Protein AF-D0DR56-F1 (afdb_monomer_lite)

pLDDT: mean 91.82, std 8.49, range [60.44, 98.56]

Structure (mmCIF, N/CA/C/O backbone):
data_AF-D0DR56-F1
#
_entry.id   AF-D0DR56-F1
#
loop_
_atom_site.group_PDB
_atom_site.id
_atom_site.type_symbol
_atom_site.label_atom_id
_atom_site.label_alt_id
_atom_site.label_comp_id
_atom_site.label_asym_id
_atom_site.label_entity_id
_atom_site.label_seq_id
_atom_site.pdbx_PDB_ins_code
_atom_site.Cartn_x
_atom_site.Cartn_y
_atom_site.Cartn_z
_atom_site.occupancy
_atom_site.B_iso_or_equiv
_atom_site.auth_seq_id
_atom_site.auth_comp_id
_atom_site.auth_asym_id
_atom_site.auth_atom_id
_atom_site.pdbx_PDB_model_num
ATOM 1 N N . MET A 1 1 ? 17.155 1.426 -16.963 1.00 74.31 1 MET A N 1
ATOM 2 C CA . MET A 1 1 ? 16.071 2.386 -16.661 1.00 74.31 1 MET A CA 1
ATOM 3 C C . MET A 1 1 ? 15.603 2.274 -15.206 1.00 74.31 1 MET A C 1
ATOM 5 O O . MET A 1 1 ? 15.768 3.232 -14.462 1.00 74.31 1 MET A O 1
ATOM 9 N N . VAL A 1 2 ? 15.161 1.093 -14.754 1.00 85.38 2 VAL A N 1
ATOM 10 C CA . VAL A 1 2 ? 14.665 0.830 -13.379 1.00 85.38 2 VAL A CA 1
ATOM 11 C C . VAL A 1 2 ? 15.606 1.265 -12.253 1.00 85.38 2 VAL A C 1
ATOM 13 O O . VAL A 1 2 ? 15.159 1.866 -11.285 1.00 85.38 2 VAL A O 1
ATOM 16 N N . ARG A 1 3 ? 16.921 1.034 -12.372 1.00 83.75 3 ARG A N 1
ATOM 17 C CA . ARG A 1 3 ? 17.890 1.433 -11.330 1.00 83.75 3 ARG A CA 1
ATOM 18 C C . ARG A 1 3 ? 17.926 2.947 -11.081 1.00 83.75 3 ARG A C 1
ATOM 20 O O . ARG A 1 3 ? 18.046 3.372 -9.938 1.00 83.75 3 ARG A O 1
ATOM 27 N N . SER A 1 4 ? 17.800 3.759 -12.131 1.00 83.94 4 SER A N 1
ATOM 28 C CA . SER A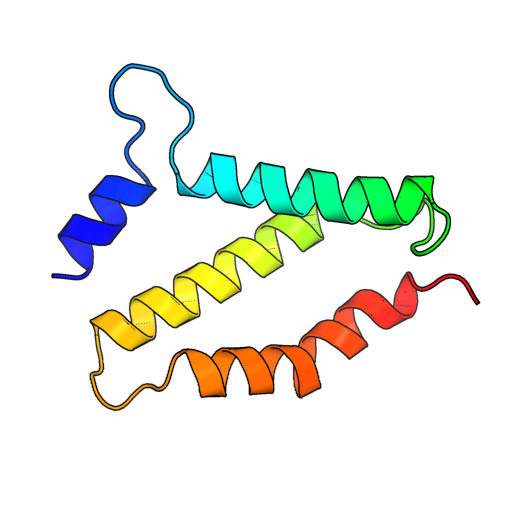 1 4 ? 17.786 5.223 -12.006 1.00 83.94 4 SER A CA 1
ATOM 29 C C . SER A 1 4 ? 16.485 5.721 -11.376 1.00 83.94 4 SER A C 1
ATOM 31 O O . SER A 1 4 ? 16.516 6.645 -10.569 1.00 83.94 4 SER A O 1
ATOM 33 N N . TRP A 1 5 ? 15.363 5.073 -11.704 1.00 84.94 5 TRP A N 1
ATOM 34 C CA . TRP A 1 5 ? 14.060 5.325 -11.087 1.00 84.94 5 TRP A CA 1
ATOM 35 C C . TRP A 1 5 ? 14.060 4.946 -9.598 1.00 84.94 5 TRP A C 1
ATOM 37 O O . TRP A 1 5 ? 13.693 5.767 -8.764 1.00 84.94 5 TRP A O 1
ATOM 47 N N . LEU A 1 6 ? 14.590 3.767 -9.247 1.00 84.00 6 LEU A N 1
ATOM 48 C CA . LEU A 1 6 ? 14.769 3.346 -7.853 1.00 84.00 6 LEU A CA 1
ATOM 49 C C . LEU A 1 6 ? 15.623 4.341 -7.066 1.00 84.00 6 LEU A C 1
ATOM 51 O O . LEU A 1 6 ? 15.263 4.700 -5.949 1.00 84.00 6 LEU A O 1
ATOM 55 N N . ARG A 1 7 ? 16.721 4.833 -7.655 1.00 83.81 7 ARG A N 1
ATOM 56 C CA . ARG A 1 7 ? 17.549 5.858 -7.014 1.00 83.81 7 ARG A CA 1
ATOM 57 C C . ARG A 1 7 ? 16.749 7.129 -6.748 1.00 83.81 7 ARG A C 1
ATOM 59 O O . ARG A 1 7 ? 16.786 7.616 -5.637 1.00 83.81 7 ARG A O 1
ATOM 66 N N . PHE A 1 8 ? 15.982 7.625 -7.716 1.00 83.81 8 PHE A N 1
ATOM 67 C CA . PHE A 1 8 ? 15.127 8.801 -7.510 1.00 83.81 8 PHE A CA 1
ATOM 68 C C . PHE A 1 8 ? 14.089 8.611 -6.389 1.00 83.81 8 PHE A C 1
ATOM 70 O O . PHE A 1 8 ? 13.769 9.545 -5.664 1.00 83.81 8 PHE A O 1
ATOM 77 N N . ILE A 1 9 ? 13.555 7.402 -6.238 1.00 85.25 9 ILE A N 1
ATOM 78 C CA . ILE A 1 9 ? 12.527 7.098 -5.237 1.00 85.25 9 ILE A CA 1
ATOM 79 C C . ILE A 1 9 ? 13.081 6.987 -3.824 1.00 85.25 9 ILE A C 1
ATOM 81 O O . ILE A 1 9 ? 12.415 7.395 -2.866 1.00 85.25 9 ILE A O 1
ATOM 85 N N . LEU A 1 10 ? 14.256 6.372 -3.714 1.00 82.31 10 LEU A N 1
ATOM 86 C CA . LEU A 1 10 ? 14.885 6.032 -2.446 1.00 82.31 10 LEU A CA 1
ATOM 87 C C . LEU A 1 10 ? 15.835 7.120 -1.954 1.00 82.31 10 LEU A C 1
ATOM 89 O O . LEU A 1 10 ? 16.078 7.176 -0.756 1.00 82.31 10 LEU A O 1
ATOM 93 N N . ASP A 1 11 ? 16.376 7.950 -2.848 1.00 81.94 11 ASP A N 1
ATOM 94 C CA . ASP A 1 11 ? 17.331 9.001 -2.508 1.00 81.94 11 ASP A CA 1
ATOM 95 C C . ASP A 1 11 ? 16.595 10.286 -2.085 1.00 81.94 11 ASP A C 1
ATOM 97 O O . ASP A 1 11 ? 15.952 10.942 -2.913 1.00 81.94 11 ASP A O 1
ATOM 101 N N . PRO A 1 12 ? 16.645 10.662 -0.797 1.00 69.69 12 PRO A N 1
ATOM 102 C CA . PRO A 1 12 ? 16.122 11.931 -0.326 1.00 69.69 12 PRO A CA 1
ATOM 103 C C . PRO A 1 12 ? 17.024 13.085 -0.786 1.00 69.69 12 PRO A C 1
ATOM 105 O O . PRO A 1 12 ? 17.935 13.513 -0.075 1.00 69.69 12 PRO A O 1
ATOM 108 N N . SER A 1 13 ? 16.768 13.653 -1.963 1.00 65.19 13 SER A N 1
ATOM 109 C CA . SER A 1 13 ? 17.467 14.874 -2.375 1.00 65.19 13 SER A CA 1
ATOM 110 C C . SER A 1 13 ? 17.143 16.039 -1.420 1.00 65.19 13 SER A C 1
ATOM 112 O O . SER A 1 13 ? 15.977 16.361 -1.193 1.00 65.19 13 SER A O 1
ATOM 114 N N . ASN A 1 14 ? 18.181 16.695 -0.884 1.00 60.44 14 ASN A N 1
ATOM 115 C CA . ASN A 1 14 ? 18.119 17.912 -0.053 1.00 60.44 14 ASN A CA 1
ATOM 116 C C . ASN A 1 14 ? 17.372 17.793 1.292 1.00 60.44 14 ASN A C 1
ATOM 118 O O . ASN A 1 14 ? 16.623 18.694 1.668 1.00 60.44 14 ASN A O 1
ATOM 122 N N . GLY A 1 15 ? 17.577 16.702 2.041 1.00 60.72 15 GLY A N 1
ATOM 123 C CA . GLY A 1 15 ? 17.055 16.572 3.414 1.00 60.72 15 GLY A CA 1
ATOM 124 C C . GLY A 1 15 ? 15.530 16.431 3.506 1.00 60.72 15 GLY A C 1
ATOM 125 O O . GLY A 1 15 ? 14.965 16.495 4.597 1.00 60.72 15 GLY A O 1
ATOM 126 N N . GLN A 1 16 ? 14.864 16.238 2.367 1.00 71.25 16 GLN A N 1
ATOM 127 C CA . GLN A 1 16 ? 13.446 15.919 2.292 1.00 71.25 16 GLN A CA 1
ATOM 128 C C . GLN A 1 16 ? 13.224 14.422 2.499 1.00 71.25 16 GLN A C 1
ATOM 130 O O . GLN A 1 16 ? 14.119 13.608 2.320 1.00 71.25 16 GLN A O 1
ATOM 135 N N . ILE A 1 17 ? 12.009 14.041 2.870 1.00 72.75 17 ILE A N 1
ATOM 136 C CA . ILE A 1 17 ? 11.618 12.635 2.930 1.00 72.75 17 ILE A CA 1
ATOM 137 C C . ILE A 1 17 ? 11.611 12.071 1.497 1.00 72.75 17 ILE A C 1
ATOM 139 O O . ILE A 1 17 ? 11.012 12.677 0.610 1.00 72.75 17 ILE A O 1
ATOM 143 N N . GLY A 1 18 ? 12.263 10.925 1.267 1.00 84.00 18 GLY A N 1
ATOM 144 C CA . GLY A 1 18 ? 12.274 10.264 -0.045 1.00 84.00 18 GLY A CA 1
ATOM 145 C C . GLY A 1 18 ? 10.860 9.918 -0.526 1.00 84.00 18 GLY A C 1
ATOM 146 O O . GLY A 1 18 ? 9.958 9.696 0.286 1.00 84.00 18 GLY A O 1
ATOM 147 N N . LYS A 1 19 ? 10.648 9.857 -1.848 1.00 89.31 19 LYS A N 1
ATOM 148 C CA . LYS A 1 19 ? 9.312 9.650 -2.433 1.00 89.31 19 LYS A CA 1
ATOM 149 C C . LYS A 1 19 ? 8.619 8.400 -1.880 1.00 89.31 19 LYS A C 1
ATOM 151 O O . LYS A 1 19 ? 7.437 8.471 -1.552 1.00 89.31 19 LYS A O 1
ATOM 156 N N . PHE A 1 20 ? 9.358 7.298 -1.732 1.00 91.62 20 PHE A N 1
ATOM 157 C CA . PHE A 1 20 ? 8.830 6.057 -1.157 1.00 91.62 20 PHE A CA 1
ATOM 158 C C . PHE A 1 20 ? 8.205 6.284 0.224 1.00 91.62 20 PHE A C 1
ATOM 160 O O . PHE A 1 20 ? 7.068 5.898 0.481 1.00 91.62 20 PHE A O 1
ATOM 167 N N . GLU 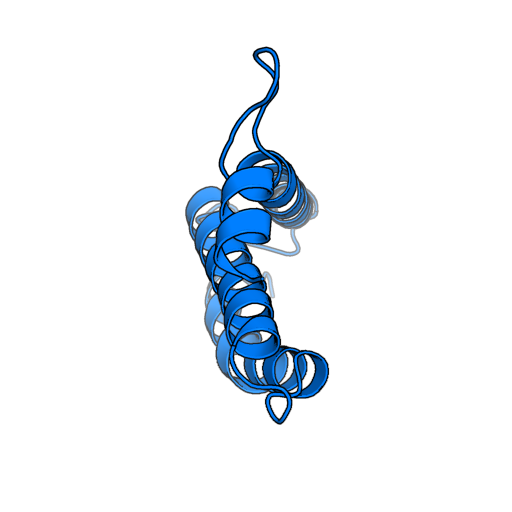A 1 21 ? 8.941 6.954 1.108 1.00 92.62 21 GLU A N 1
ATOM 168 C CA . GLU A 1 21 ? 8.509 7.211 2.479 1.00 92.62 21 GLU A CA 1
ATOM 169 C C . GLU A 1 21 ? 7.350 8.219 2.524 1.00 92.62 21 GLU A C 1
ATOM 171 O O . GLU A 1 21 ? 6.436 8.076 3.335 1.00 92.62 21 GLU A O 1
ATOM 176 N N . ASN A 1 22 ? 7.333 9.210 1.627 1.00 93.00 22 ASN A N 1
ATOM 177 C CA . ASN A 1 22 ? 6.210 10.139 1.519 1.00 93.00 22 ASN A CA 1
ATOM 178 C C . ASN A 1 22 ? 4.914 9.429 1.088 1.00 93.00 22 ASN A C 1
ATOM 180 O O . ASN A 1 22 ? 3.861 9.656 1.689 1.00 93.00 22 ASN A O 1
ATOM 184 N N . ASP A 1 23 ? 4.998 8.544 0.092 1.00 95.19 23 ASP A N 1
ATOM 185 C CA . ASP A 1 23 ? 3.858 7.747 -0.368 1.00 95.19 23 ASP A CA 1
ATOM 186 C C . ASP A 1 23 ? 3.388 6.785 0.739 1.00 95.19 23 ASP A C 1
ATOM 188 O O . ASP A 1 23 ? 2.193 6.744 1.044 1.00 95.19 23 ASP A O 1
ATOM 192 N N . ARG A 1 24 ? 4.320 6.109 1.432 1.00 97.00 24 ARG A N 1
ATOM 193 C CA . ARG A 1 24 ? 4.020 5.241 2.586 1.00 97.00 24 ARG A CA 1
ATOM 194 C C . ARG A 1 24 ? 3.242 5.982 3.669 1.00 97.00 24 ARG A C 1
ATOM 196 O O . ARG A 1 24 ? 2.221 5.488 4.141 1.00 97.00 24 ARG A O 1
ATOM 203 N N . ARG A 1 25 ? 3.670 7.199 4.025 1.00 96.50 25 ARG A N 1
ATOM 204 C CA . ARG A 1 25 ? 2.958 8.068 4.982 1.00 96.50 25 ARG A CA 1
ATOM 205 C C . ARG A 1 25 ? 1.590 8.515 4.478 1.00 96.50 25 ARG A C 1
ATOM 207 O O . ARG A 1 25 ? 0.722 8.842 5.283 1.00 96.50 25 ARG A O 1
ATOM 214 N N . GLY A 1 26 ? 1.400 8.623 3.165 1.00 97.44 26 GLY A N 1
ATOM 215 C CA . GLY A 1 26 ? 0.091 8.874 2.563 1.00 97.44 26 GLY A CA 1
ATOM 216 C C . GLY A 1 26 ? -0.872 7.714 2.817 1.00 97.44 26 GLY A C 1
ATOM 217 O O . GLY A 1 26 ? -1.975 7.934 3.312 1.00 97.44 26 GLY A O 1
ATOM 218 N N . ILE A 1 27 ? -0.420 6.484 2.562 1.00 97.94 27 ILE A N 1
ATOM 219 C CA . ILE A 1 27 ? -1.200 5.265 2.827 1.00 97.94 27 ILE A CA 1
ATOM 220 C C . ILE A 1 27 ? -1.453 5.095 4.328 1.00 97.94 27 ILE A C 1
ATOM 222 O O . ILE A 1 27 ? -2.570 4.786 4.732 1.00 97.94 27 ILE A O 1
ATOM 226 N N . GLU A 1 28 ? -0.450 5.353 5.166 1.00 98.50 28 GLU A N 1
ATOM 227 C CA . GLU A 1 28 ? -0.584 5.308 6.626 1.00 98.50 28 GLU A CA 1
ATOM 228 C C . GLU A 1 28 ? -1.672 6.269 7.122 1.00 98.50 28 GLU A C 1
ATOM 230 O O . GLU A 1 28 ? -2.546 5.866 7.883 1.00 98.50 28 GLU A O 1
ATOM 235 N N . ARG A 1 29 ? -1.690 7.511 6.618 1.00 98.56 29 ARG A N 1
ATOM 236 C CA . ARG A 1 29 ? -2.740 8.494 6.933 1.00 98.56 29 ARG A CA 1
ATOM 237 C C . ARG A 1 29 ? -4.122 8.058 6.456 1.00 98.56 29 ARG A C 1
ATOM 239 O O . ARG A 1 29 ? -5.092 8.265 7.176 1.00 98.56 29 ARG A O 1
ATOM 246 N N . LEU A 1 30 ? -4.220 7.451 5.273 1.00 98.31 30 LEU A N 1
ATOM 247 C CA . LEU A 1 30 ? -5.483 6.909 4.770 1.00 98.31 30 LEU A CA 1
ATOM 248 C C . LEU A 1 30 ? -6.017 5.807 5.696 1.00 98.31 30 LEU A C 1
ATOM 250 O O . LEU A 1 30 ? -7.173 5.855 6.105 1.00 98.31 30 LEU A O 1
ATOM 254 N N . LEU A 1 31 ? -5.172 4.836 6.047 1.00 98.31 31 LEU A N 1
ATOM 255 C CA . LEU A 1 31 ? -5.535 3.730 6.933 1.00 98.31 31 LEU A CA 1
ATOM 256 C C . LEU A 1 31 ? -5.886 4.220 8.342 1.00 98.31 31 LEU A C 1
ATOM 258 O O . LEU A 1 31 ? -6.864 3.750 8.914 1.00 98.31 31 LEU A O 1
ATOM 262 N N . GLN A 1 32 ? -5.144 5.195 8.874 1.00 98.56 32 GLN A N 1
ATOM 263 C CA . GLN A 1 32 ? -5.471 5.820 10.154 1.00 98.56 32 GLN A CA 1
ATOM 264 C C . GLN A 1 32 ? -6.829 6.522 10.093 1.00 98.56 32 GLN A C 1
ATOM 266 O O . GLN A 1 32 ? -7.658 6.304 10.967 1.00 98.56 32 GLN A O 1
ATOM 271 N N . GLY A 1 33 ? -7.115 7.266 9.021 1.00 98.44 33 GLY A N 1
ATOM 272 C CA . GLY A 1 33 ? -8.432 7.871 8.822 1.00 98.44 33 GLY A CA 1
ATOM 273 C C . GLY A 1 33 ? -9.558 6.831 8.800 1.00 98.44 33 GLY A C 1
ATOM 274 O O . GLY A 1 33 ? -10.625 7.060 9.362 1.00 98.44 33 GLY A O 1
ATOM 275 N N . LEU A 1 34 ? -9.329 5.650 8.218 1.00 97.88 34 LEU A N 1
ATOM 276 C CA . LEU A 1 34 ? -10.305 4.556 8.268 1.00 97.88 34 LEU A CA 1
ATOM 277 C C . LEU A 1 34 ? -10.527 4.024 9.692 1.00 97.88 34 LEU A C 1
ATOM 279 O O . LEU A 1 34 ? -11.656 3.660 10.020 1.00 97.88 34 LEU A O 1
ATOM 283 N N . VAL A 1 35 ? -9.495 3.992 10.538 1.00 98.25 35 VAL A N 1
ATOM 284 C CA . VAL A 1 35 ? -9.633 3.659 11.966 1.00 98.25 35 VAL A CA 1
ATOM 285 C C . VAL A 1 35 ? -10.424 4.747 12.695 1.00 98.25 35 VAL A C 1
ATOM 287 O O . VAL A 1 35 ? -11.390 4.443 13.393 1.00 98.25 35 VAL A O 1
ATOM 290 N N . ASP A 1 36 ? -10.075 6.013 12.471 1.00 98.25 36 ASP A N 1
ATOM 291 C CA . ASP A 1 36 ? -10.716 7.169 13.107 1.00 98.25 36 ASP A CA 1
ATOM 292 C C . ASP A 1 36 ? -12.212 7.258 12.749 1.00 98.25 36 ASP A C 1
ATOM 294 O O . ASP A 1 36 ? -13.047 7.613 13.581 1.00 98.25 36 ASP A O 1
ATOM 298 N N . HIS A 1 37 ? -12.570 6.861 11.524 1.00 97.94 37 HIS A N 1
ATOM 299 C CA . HIS A 1 37 ? -13.948 6.774 11.032 1.00 97.94 37 HIS A CA 1
ATOM 300 C C . HIS A 1 37 ? -14.626 5.417 11.283 1.00 97.94 37 HIS A C 1
ATOM 302 O O . HIS A 1 37 ? -15.670 5.143 10.687 1.00 97.94 37 HIS A O 1
ATOM 308 N N . GLN A 1 38 ? -14.055 4.559 12.136 1.00 97.44 38 GLN A N 1
ATOM 309 C CA . GLN A 1 38 ? -14.627 3.260 12.524 1.00 97.44 38 GLN A CA 1
ATOM 310 C C . GLN A 1 38 ? -14.934 2.333 11.332 1.00 97.44 38 GLN A C 1
ATOM 312 O O . GLN A 1 38 ? -15.845 1.512 11.381 1.00 97.44 38 GLN A O 1
ATOM 317 N N . ARG A 1 39 ? -14.173 2.455 10.238 1.00 97.56 39 ARG A N 1
ATOM 318 C CA . ARG A 1 39 ? -14.193 1.521 9.097 1.00 97.56 39 ARG A CA 1
ATOM 319 C C . ARG A 1 39 ? -13.217 0.366 9.308 1.00 97.56 39 ARG A C 1
ATOM 321 O O . ARG A 1 39 ? -13.451 -0.729 8.802 1.00 97.56 39 ARG A O 1
ATOM 328 N N . LEU A 1 40 ? -12.148 0.622 10.059 1.00 97.62 40 LEU A N 1
ATOM 329 C CA . LEU A 1 40 ? -11.189 -0.365 10.541 1.00 97.62 40 LEU A CA 1
ATOM 330 C C . LEU A 1 40 ? -11.143 -0.359 12.077 1.00 97.62 40 LEU A C 1
ATOM 332 O O . LEU A 1 40 ? -11.441 0.653 12.710 1.00 97.62 40 LEU A O 1
ATOM 336 N N . THR A 1 41 ? -10.789 -1.486 12.693 1.00 98.12 41 THR A N 1
ATOM 337 C CA . THR A 1 41 ? -10.690 -1.604 14.153 1.00 98.12 41 THR A CA 1
ATOM 338 C C . THR A 1 41 ? -9.489 -0.825 14.694 1.00 98.12 41 THR A C 1
ATOM 340 O O . THR A 1 41 ? -8.462 -0.690 14.030 1.00 98.12 41 THR A O 1
ATOM 343 N N . ALA A 1 42 ? -9.551 -0.395 15.958 1.00 97.12 42 ALA A N 1
ATOM 344 C CA . ALA A 1 42 ? -8.423 0.261 16.634 1.00 97.12 42 ALA A CA 1
ATOM 345 C C . ALA A 1 42 ? -7.178 -0.641 16.793 1.00 97.12 42 ALA A C 1
ATOM 347 O O . ALA A 1 42 ? -6.083 -0.146 17.038 1.00 97.12 42 ALA A O 1
ATOM 348 N N . SER A 1 43 ? -7.331 -1.962 16.647 1.00 96.88 43 SER A N 1
ATOM 349 C CA . SER A 1 43 ? -6.228 -2.933 16.656 1.00 96.88 43 SER A CA 1
ATOM 350 C C . SER A 1 43 ? -5.507 -3.066 15.310 1.00 96.88 43 SER A C 1
ATOM 352 O O . SER A 1 43 ? -4.573 -3.862 15.201 1.00 96.88 43 SER A O 1
ATOM 354 N N . THR A 1 44 ? -5.934 -2.326 14.282 1.00 97.94 44 THR A N 1
ATOM 355 C CA . THR A 1 44 ? -5.322 -2.371 12.950 1.00 97.94 44 THR A CA 1
ATOM 356 C C . THR A 1 44 ? -3.845 -1.976 13.027 1.00 97.94 44 THR A C 1
ATOM 358 O O . THR A 1 44 ? -3.534 -0.878 13.491 1.00 97.94 44 THR A O 1
ATOM 361 N N . PRO A 1 45 ? -2.910 -2.805 12.531 1.00 98.06 45 PRO A N 1
ATOM 362 C CA . PRO A 1 45 ? -1.493 -2.462 12.484 1.00 98.06 45 PRO A CA 1
ATOM 363 C C . PRO A 1 45 ? -1.207 -1.519 11.302 1.00 98.06 45 PRO A C 1
ATOM 365 O O . PRO A 1 45 ? -0.600 -1.906 10.302 1.00 98.06 45 PRO A O 1
ATOM 368 N N . VAL A 1 46 ? -1.668 -0.268 11.418 1.00 98.38 46 VAL A N 1
ATOM 369 C CA . VAL A 1 46 ? -1.674 0.759 10.358 1.00 98.38 46 VAL A CA 1
ATOM 370 C C . VAL A 1 46 ? -0.309 0.895 9.676 1.00 98.38 46 VAL A C 1
ATOM 372 O O . VAL A 1 46 ? -0.218 0.763 8.456 1.00 98.38 46 VAL A O 1
ATOM 375 N N . ALA A 1 47 ? 0.763 1.104 10.446 1.00 97.88 47 ALA A N 1
ATOM 376 C CA . ALA A 1 47 ? 2.103 1.313 9.897 1.00 97.88 47 ALA A CA 1
ATOM 377 C C . ALA A 1 47 ? 2.626 0.084 9.130 1.00 97.88 47 ALA A C 1
ATOM 379 O O . ALA A 1 47 ? 3.238 0.221 8.067 1.00 97.88 47 ALA A O 1
ATOM 380 N N . THR A 1 48 ? 2.351 -1.122 9.635 1.00 97.88 48 THR A N 1
ATOM 381 C CA . THR A 1 48 ? 2.750 -2.382 8.993 1.00 97.88 48 THR A CA 1
ATOM 382 C C . THR A 1 48 ? 2.011 -2.587 7.676 1.00 97.88 48 THR A C 1
ATOM 384 O O . THR A 1 48 ? 2.650 -2.876 6.665 1.00 97.88 48 THR A O 1
ATOM 387 N N . ILE A 1 49 ? 0.689 -2.389 7.658 1.00 97.94 49 ILE A N 1
ATOM 388 C CA . ILE A 1 49 ? -0.120 -2.522 6.439 1.00 97.94 49 ILE A CA 1
ATOM 389 C C . ILE A 1 49 ? 0.284 -1.456 5.418 1.00 97.94 49 ILE A C 1
ATOM 391 O O . ILE A 1 49 ? 0.478 -1.778 4.250 1.00 97.94 49 ILE A O 1
ATOM 395 N N . ALA A 1 50 ? 0.498 -0.208 5.846 1.00 98.12 50 ALA A N 1
ATOM 396 C CA . ALA A 1 50 ? 0.972 0.855 4.964 1.00 98.12 50 ALA A CA 1
ATOM 397 C C . ALA A 1 50 ? 2.313 0.499 4.307 1.00 98.12 50 ALA A C 1
ATOM 399 O O . ALA A 1 50 ? 2.486 0.694 3.103 1.00 98.12 50 ALA A O 1
ATOM 400 N N . ASN A 1 51 ? 3.252 -0.062 5.075 1.00 97.44 51 ASN A N 1
ATOM 401 C CA . ASN A 1 51 ? 4.527 -0.524 4.538 1.00 97.44 51 ASN A CA 1
ATOM 402 C C . ASN A 1 51 ? 4.346 -1.659 3.520 1.00 97.44 51 ASN A C 1
ATOM 404 O O . ASN A 1 51 ? 4.903 -1.578 2.430 1.00 97.44 51 ASN A O 1
ATOM 408 N N . LEU A 1 52 ? 3.538 -2.675 3.841 1.00 97.12 52 LEU A N 1
ATOM 409 C CA . LEU A 1 52 ? 3.259 -3.798 2.937 1.00 97.12 52 LEU A CA 1
ATOM 410 C C . LEU A 1 52 ? 2.644 -3.328 1.614 1.00 97.12 52 LEU A C 1
ATOM 412 O O . LEU A 1 52 ? 3.144 -3.684 0.550 1.00 97.12 52 LEU A O 1
ATOM 416 N N . LEU A 1 53 ? 1.620 -2.473 1.676 1.00 97.31 53 LEU A N 1
ATOM 417 C CA . LEU A 1 53 ? 0.972 -1.913 0.489 1.00 97.31 53 LEU A CA 1
ATOM 418 C C . LEU A 1 53 ? 1.940 -1.086 -0.357 1.00 97.31 53 LEU A C 1
ATOM 420 O O . LEU A 1 53 ? 1.936 -1.189 -1.580 1.00 97.31 53 LEU A O 1
ATOM 424 N N . THR A 1 54 ? 2.796 -0.287 0.281 1.00 96.69 54 THR A N 1
ATOM 425 C CA . THR A 1 54 ? 3.790 0.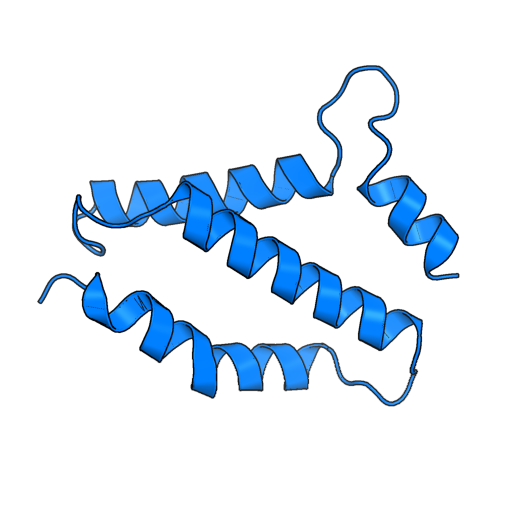517 -0.444 1.00 96.69 54 THR A CA 1
ATOM 426 C C . THR A 1 54 ? 4.814 -0.379 -1.136 1.00 96.69 54 THR A C 1
ATOM 428 O O . THR A 1 54 ? 5.118 -0.166 -2.307 1.00 96.69 54 THR A O 1
ATOM 431 N N . VAL A 1 55 ? 5.329 -1.399 -0.443 1.00 95.88 55 VAL A N 1
ATOM 432 C CA . VAL A 1 55 ? 6.281 -2.358 -1.020 1.00 95.88 55 VAL A CA 1
ATOM 433 C C . VAL A 1 55 ? 5.671 -3.080 -2.217 1.00 95.88 55 VAL A C 1
ATOM 435 O O . VAL A 1 55 ? 6.325 -3.153 -3.254 1.00 95.88 55 VAL A O 1
ATOM 438 N N . GLU A 1 56 ? 4.427 -3.550 -2.113 1.00 96.56 56 GLU A N 1
ATOM 439 C CA . GLU A 1 56 ? 3.751 -4.232 -3.219 1.00 96.56 56 GLU A CA 1
ATOM 440 C C . GLU A 1 56 ? 3.562 -3.307 -4.426 1.00 96.56 56 GLU A C 1
ATOM 442 O O . GLU A 1 56 ? 3.950 -3.652 -5.542 1.00 96.56 56 GLU A O 1
ATOM 447 N N . LEU A 1 57 ? 3.043 -2.093 -4.208 1.00 95.38 57 LEU A N 1
ATOM 448 C CA . LEU A 1 57 ? 2.844 -1.111 -5.277 1.00 95.38 57 LEU A CA 1
ATOM 449 C C . LEU A 1 57 ? 4.153 -0.805 -6.011 1.00 95.38 57 LEU A C 1
ATOM 451 O O . LEU A 1 57 ? 4.202 -0.810 -7.241 1.00 95.38 57 LEU A O 1
ATOM 455 N N . TYR A 1 58 ? 5.234 -0.576 -5.268 1.00 94.69 58 TYR A N 1
ATOM 456 C CA 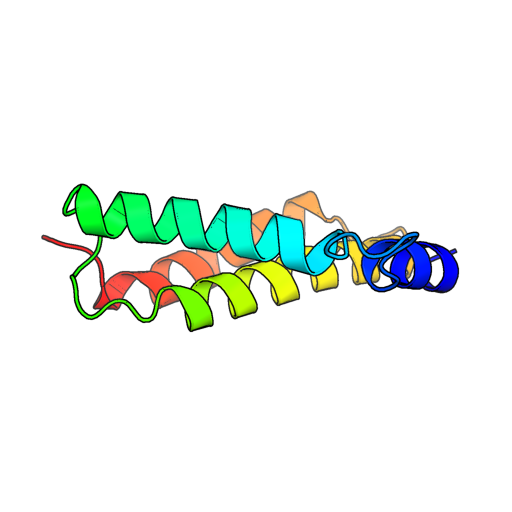. TYR A 1 58 ? 6.542 -0.331 -5.867 1.00 94.69 58 TYR A CA 1
ATOM 457 C C . TYR A 1 58 ? 7.120 -1.586 -6.528 1.00 94.69 58 TYR A C 1
ATOM 459 O O . TYR A 1 58 ? 7.758 -1.466 -7.571 1.00 94.69 58 TYR A O 1
ATOM 467 N N . GLY A 1 59 ? 6.861 -2.780 -5.993 1.00 93.88 59 GLY A N 1
ATOM 468 C CA . GLY A 1 59 ? 7.215 -4.056 -6.615 1.00 93.88 59 GLY A CA 1
ATOM 469 C C . GLY A 1 59 ? 6.553 -4.246 -7.980 1.00 93.88 59 GLY A C 1
ATOM 470 O O . GLY A 1 59 ? 7.228 -4.618 -8.941 1.00 93.88 59 GLY A O 1
ATOM 471 N N . ILE A 1 60 ? 5.267 -3.900 -8.099 1.00 94.62 60 ILE A N 1
ATOM 472 C CA . ILE A 1 60 ? 4.528 -3.907 -9.370 1.00 94.62 60 ILE A CA 1
ATOM 473 C C . ILE A 1 60 ? 5.170 -2.942 -10.378 1.00 94.62 60 ILE A C 1
ATOM 475 O O . ILE A 1 60 ? 5.390 -3.314 -11.531 1.00 94.62 60 ILE A O 1
ATOM 479 N N . LEU A 1 61 ? 5.524 -1.726 -9.949 1.00 92.88 61 LEU A N 1
ATOM 480 C CA . LEU A 1 61 ? 6.169 -0.731 -10.816 1.00 92.88 61 LEU A CA 1
ATOM 481 C C . LEU A 1 61 ? 7.583 -1.148 -11.244 1.00 92.88 61 LEU A C 1
ATOM 483 O O . LEU A 1 61 ? 7.967 -0.936 -12.394 1.00 92.88 61 LEU A O 1
ATOM 487 N N . VAL A 1 62 ? 8.352 -1.772 -10.346 1.00 92.75 62 VAL A N 1
ATOM 488 C CA . VAL A 1 62 ? 9.656 -2.359 -10.683 1.00 92.75 62 VAL A CA 1
ATOM 489 C C . VAL A 1 62 ? 9.483 -3.457 -11.723 1.00 92.75 62 VAL A C 1
ATOM 491 O O . VAL A 1 62 ? 10.200 -3.440 -12.719 1.00 92.75 62 VAL A O 1
ATOM 494 N N . ALA A 1 63 ? 8.544 -4.384 -11.516 1.00 92.25 63 ALA A N 1
ATOM 495 C CA . ALA A 1 63 ? 8.287 -5.475 -12.452 1.00 92.25 63 ALA A CA 1
ATOM 496 C C . ALA A 1 63 ? 7.920 -4.943 -13.843 1.00 92.25 63 ALA A C 1
ATOM 498 O O . ALA A 1 63 ? 8.488 -5.401 -14.828 1.00 92.25 63 ALA A O 1
ATOM 499 N N . TRP A 1 64 ? 7.063 -3.920 -13.909 1.00 92.12 64 TRP A N 1
ATOM 500 C CA . TRP A 1 64 ? 6.710 -3.253 -15.163 1.00 92.12 64 TRP A CA 1
ATOM 501 C C . TRP A 1 64 ? 7.910 -2.599 -15.855 1.00 92.12 64 TRP A C 1
ATOM 503 O O . TRP A 1 64 ? 8.062 -2.704 -17.063 1.00 92.12 64 TRP A O 1
ATOM 513 N N . GLY A 1 65 ? 8.812 -1.965 -15.102 1.00 90.06 65 GLY A N 1
ATOM 514 C CA . GLY A 1 65 ? 10.011 -1.370 -15.694 1.00 90.06 65 GLY A CA 1
ATOM 515 C C . GLY A 1 65 ? 11.079 -2.382 -16.136 1.00 90.06 65 GLY A C 1
ATOM 516 O O . GLY A 1 65 ? 12.028 -1.994 -16.823 1.00 90.06 65 GLY A O 1
ATOM 517 N N . VAL A 1 66 ? 10.991 -3.641 -15.689 1.00 90.81 66 VAL A N 1
ATOM 518 C CA . VAL A 1 66 ? 11.907 -4.732 -16.073 1.00 90.81 66 VAL A CA 1
ATOM 519 C C . VAL A 1 66 ? 11.350 -5.550 -17.239 1.00 90.81 66 VAL A C 1
ATOM 521 O O . VAL A 1 66 ? 12.134 -6.003 -18.072 1.00 90.81 66 VAL A O 1
ATOM 524 N N . ASP A 1 67 ? 10.034 -5.747 -17.288 1.00 91.31 67 ASP A N 1
ATOM 525 C CA . ASP A 1 67 ? 9.339 -6.570 -18.274 1.00 91.31 67 ASP A CA 1
ATOM 526 C C . ASP A 1 67 ? 8.179 -5.789 -18.905 1.00 91.31 67 ASP A C 1
ATOM 528 O O . ASP A 1 67 ? 7.154 -5.550 -18.265 1.00 91.31 67 ASP A O 1
ATOM 532 N N . ASP A 1 68 ? 8.322 -5.446 -20.186 1.00 84.75 68 ASP A N 1
ATOM 533 C CA . ASP A 1 68 ? 7.317 -4.696 -20.948 1.00 84.75 68 ASP A CA 1
ATOM 534 C C . ASP A 1 68 ? 5.998 -5.473 -21.137 1.00 84.75 68 ASP A C 1
ATOM 536 O O . ASP A 1 68 ? 4.980 -4.878 -21.492 1.00 84.75 68 ASP A O 1
ATOM 540 N N . GLN A 1 69 ? 5.987 -6.793 -20.903 1.00 91.25 69 GLN A N 1
ATOM 541 C CA . GLN A 1 69 ? 4.766 -7.609 -20.922 1.00 91.25 69 GLN A CA 1
ATOM 542 C C . GLN A 1 69 ? 4.036 -7.608 -19.574 1.00 91.25 69 GLN A C 1
ATOM 544 O O . GLN A 1 69 ? 2.872 -8.015 -19.494 1.00 91.25 69 GLN A O 1
ATOM 549 N N . ALA A 1 70 ? 4.680 -7.152 -18.496 1.00 88.75 70 ALA A N 1
ATOM 550 C CA . ALA A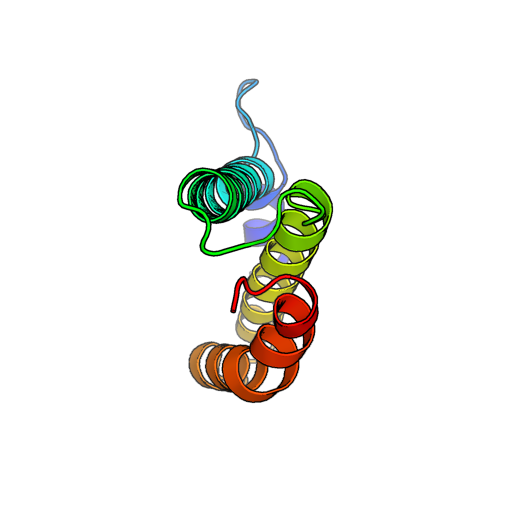 1 70 ? 4.035 -7.059 -17.201 1.00 88.75 70 ALA A CA 1
ATOM 551 C C . ALA A 1 70 ? 3.023 -5.906 -17.211 1.00 88.75 70 ALA A C 1
ATOM 553 O O . ALA A 1 70 ? 3.392 -4.739 -17.244 1.00 88.75 70 ALA A O 1
ATOM 554 N N . SER A 1 71 ? 1.729 -6.226 -17.131 1.00 94.31 71 SER A N 1
ATOM 555 C CA . SER A 1 71 ? 0.683 -5.212 -16.966 1.00 94.31 71 SER A CA 1
ATOM 556 C C . SER A 1 71 ? 0.600 -4.776 -15.495 1.00 94.31 71 SER A C 1
ATOM 558 O O . SER A 1 71 ? 0.135 -5.563 -14.660 1.00 94.31 71 SER A O 1
ATOM 560 N N . PRO A 1 72 ? 1.015 -3.544 -15.138 1.00 94.06 72 PRO A N 1
ATOM 561 C CA . PRO A 1 72 ? 0.918 -3.066 -13.760 1.00 94.06 72 PRO A CA 1
ATOM 562 C C . PRO A 1 72 ? -0.540 -2.944 -13.312 1.00 94.06 72 PRO A C 1
ATOM 564 O O . PRO A 1 72 ? -0.861 -3.231 -12.162 1.00 94.06 72 PRO A O 1
ATOM 567 N N . GLU A 1 73 ? -1.437 -2.582 -14.230 1.00 95.25 73 GLU A N 1
ATOM 568 C CA . GLU A 1 73 ? -2.867 -2.495 -13.954 1.00 95.25 73 GLU A CA 1
ATOM 569 C C . GLU A 1 73 ? -3.469 -3.856 -13.611 1.00 95.25 73 GLU A C 1
ATOM 571 O O . GLU A 1 73 ? -4.239 -3.958 -12.657 1.00 95.25 73 GLU A O 1
ATOM 576 N N . GLN A 1 74 ? -3.122 -4.902 -14.372 1.00 95.81 74 GLN A N 1
ATOM 577 C CA . GLN A 1 74 ? -3.634 -6.241 -14.097 1.00 95.81 74 GLN A CA 1
ATOM 578 C C . GLN A 1 74 ? -3.110 -6.759 -12.761 1.00 95.81 74 GLN A C 1
ATOM 580 O O . GLN A 1 74 ? -3.901 -7.207 -11.942 1.00 95.81 74 GLN A O 1
ATOM 585 N N . ARG A 1 75 ? -1.806 -6.609 -12.496 1.00 95.62 75 ARG A N 1
ATOM 586 C CA . ARG A 1 75 ? -1.212 -7.022 -11.217 1.00 95.62 75 ARG A CA 1
ATOM 587 C C . ARG A 1 75 ? -1.836 -6.301 -10.025 1.00 95.62 75 ARG A C 1
ATOM 589 O O . ARG A 1 75 ? -2.057 -6.919 -8.990 1.00 95.62 75 ARG A O 1
ATOM 596 N N . LEU A 1 76 ? -2.143 -5.011 -10.170 1.00 95.88 76 LEU A N 1
ATOM 597 C CA . LEU A 1 76 ? -2.816 -4.251 -9.121 1.00 95.88 76 LEU A CA 1
ATOM 598 C C . LEU A 1 76 ? -4.240 -4.764 -8.872 1.00 95.88 76 LEU A C 1
ATOM 600 O O . LEU A 1 76 ? -4.628 -4.916 -7.716 1.00 95.88 76 LEU A O 1
ATOM 604 N N . ARG A 1 77 ? -5.005 -5.052 -9.935 1.00 96.06 77 ARG A N 1
ATOM 605 C CA . ARG A 1 77 ? -6.337 -5.666 -9.810 1.00 96.06 77 ARG A CA 1
ATOM 606 C C . ARG A 1 77 ? -6.258 -7.018 -9.109 1.00 96.06 77 ARG A C 1
ATOM 608 O O . ARG A 1 77 ? -6.943 -7.208 -8.111 1.00 96.06 77 ARG A O 1
ATOM 615 N N . ASP A 1 78 ? -5.352 -7.887 -9.550 1.00 95.44 78 ASP A N 1
ATOM 616 C CA . ASP A 1 78 ? -5.162 -9.214 -8.959 1.00 95.44 78 ASP A CA 1
ATOM 617 C C . ASP A 1 78 ? -4.806 -9.118 -7.467 1.00 95.44 78 ASP A C 1
ATOM 619 O O . ASP A 1 78 ? -5.349 -9.853 -6.643 1.00 95.44 78 ASP A O 1
ATOM 623 N N . TYR A 1 79 ? -3.935 -8.177 -7.085 1.00 95.69 79 TYR A N 1
ATOM 624 C CA . TYR A 1 79 ? -3.595 -7.954 -5.680 1.00 95.69 79 TYR A CA 1
ATOM 625 C C . TYR A 1 79 ? -4.803 -7.489 -4.855 1.00 95.69 79 TYR A C 1
ATOM 627 O O . TYR A 1 79 ? -5.025 -7.986 -3.746 1.00 95.69 79 TYR A O 1
ATOM 635 N N . CYS A 1 80 ? -5.599 -6.558 -5.387 1.00 94.69 80 CYS A N 1
ATOM 636 C CA . CYS A 1 80 ? -6.822 -6.092 -4.738 1.00 94.69 80 CYS A CA 1
ATOM 637 C C . CYS A 1 80 ? -7.833 -7.231 -4.538 1.00 94.69 80 CYS A C 1
ATOM 639 O O . CYS A 1 80 ? -8.384 -7.371 -3.443 1.00 94.69 80 CYS A O 1
ATOM 641 N N . ASP A 1 81 ? -8.030 -8.055 -5.565 1.00 94.50 81 ASP A N 1
ATOM 642 C CA . ASP A 1 81 ? -9.025 -9.127 -5.571 1.00 94.50 81 ASP A CA 1
ATOM 643 C C . ASP A 1 81 ? -8.615 -10.306 -4.677 1.00 94.50 81 ASP A C 1
ATOM 645 O O . ASP A 1 81 ? -9.452 -10.892 -3.990 1.00 94.50 81 ASP A O 1
ATOM 649 N N . VAL A 1 82 ? -7.324 -10.650 -4.652 1.00 94.00 82 VAL A N 1
ATOM 650 C CA . VAL A 1 82 ? -6.829 -11.854 -3.965 1.00 94.00 82 VAL A CA 1
ATOM 651 C C . VAL A 1 82 ? -6.330 -11.552 -2.551 1.00 94.00 82 VAL A C 1
ATOM 653 O O . VAL A 1 82 ? -6.667 -12.261 -1.597 1.00 94.00 82 VAL A O 1
ATOM 656 N N . ALA A 1 83 ? -5.502 -10.518 -2.397 1.00 93.56 83 ALA A N 1
ATOM 657 C CA . ALA A 1 83 ? -4.728 -10.300 -1.179 1.00 93.56 83 ALA A CA 1
ATOM 658 C C . ALA A 1 83 ? -5.318 -9.200 -0.292 1.00 93.56 83 ALA A C 1
ATOM 660 O O . ALA A 1 83 ? -5.460 -9.405 0.914 1.00 93.56 83 ALA A O 1
ATOM 661 N N . LEU A 1 84 ? -5.684 -8.050 -0.868 1.00 94.44 84 LEU A N 1
ATOM 662 C CA . LEU A 1 84 ? -6.083 -6.868 -0.097 1.00 94.44 84 LEU A CA 1
ATOM 663 C C . LEU A 1 84 ? -7.309 -7.134 0.781 1.00 94.44 84 LEU A C 1
ATOM 665 O O . LEU A 1 84 ? -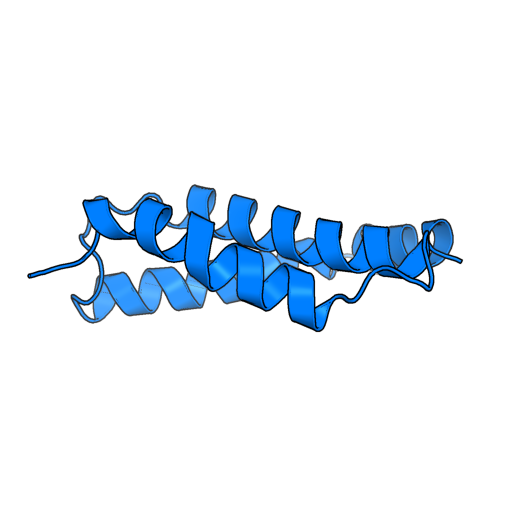7.292 -6.815 1.971 1.00 94.44 84 LEU A O 1
ATOM 669 N N . GLY A 1 85 ? -8.350 -7.745 0.210 1.00 93.44 85 GLY A N 1
ATOM 670 C CA . GLY A 1 85 ? -9.567 -8.090 0.947 1.00 93.44 85 GLY A CA 1
ATOM 671 C C . GLY A 1 85 ? -9.272 -9.010 2.132 1.00 93.44 85 GLY A C 1
ATOM 672 O O . GLY A 1 85 ? -9.632 -8.699 3.265 1.00 93.44 85 GLY A O 1
ATOM 673 N N . SER A 1 86 ? -8.540 -10.097 1.885 1.00 93.69 86 SER A N 1
ATOM 674 C CA . SER A 1 86 ? -8.138 -11.071 2.907 1.00 93.69 86 SER A CA 1
ATOM 675 C C . SER A 1 86 ? -7.248 -10.459 3.994 1.00 93.69 86 SER A C 1
ATOM 677 O O . SER A 1 86 ? -7.389 -10.794 5.168 1.00 93.69 86 SER A O 1
ATOM 679 N N . MET A 1 87 ? -6.357 -9.538 3.621 1.00 95.06 87 MET A N 1
ATOM 680 C CA . MET A 1 87 ? -5.461 -8.847 4.548 1.00 95.06 87 MET A CA 1
ATOM 681 C C . MET A 1 87 ? -6.217 -7.894 5.481 1.00 95.06 87 MET A C 1
ATOM 683 O O . MET A 1 87 ? -5.883 -7.801 6.661 1.00 95.06 87 MET A O 1
ATOM 687 N N . LEU A 1 88 ? -7.224 -7.181 4.967 1.00 95.75 88 LEU A N 1
ATOM 688 C CA . LEU A 1 88 ? -7.997 -6.215 5.752 1.00 95.75 88 LEU A CA 1
ATOM 689 C C . LEU A 1 88 ? -9.169 -6.849 6.507 1.00 95.75 88 LEU A C 1
ATOM 691 O O . LEU A 1 88 ? -9.602 -6.290 7.513 1.00 95.75 88 LEU A O 1
ATOM 695 N N . ALA A 1 89 ? -9.659 -8.013 6.072 1.00 95.88 89 ALA A N 1
ATOM 696 C CA . ALA A 1 89 ? -10.823 -8.685 6.650 1.00 95.88 89 ALA A CA 1
ATOM 697 C C . ALA A 1 89 ? -10.804 -8.827 8.188 1.00 95.88 89 ALA A C 1
ATOM 699 O O . ALA A 1 89 ? -11.845 -8.567 8.796 1.00 95.88 89 ALA A O 1
ATOM 700 N N . PRO A 1 90 ? -9.678 -9.163 8.854 1.00 96.62 90 PRO A N 1
ATOM 701 C CA . PRO A 1 90 ? -9.627 -9.265 10.318 1.00 96.62 90 PRO A CA 1
ATOM 702 C C . PRO A 1 90 ? -9.867 -7.940 11.052 1.00 96.62 90 PRO A C 1
ATOM 704 O O . PRO A 1 90 ? -10.150 -7.942 12.248 1.00 96.62 90 PRO A O 1
ATOM 707 N N . TYR A 1 91 ? -9.727 -6.821 10.346 1.00 97.44 91 TYR A N 1
ATOM 708 C CA . TYR A 1 91 ? -9.776 -5.472 10.893 1.00 97.44 91 TYR A CA 1
ATOM 709 C C . TYR A 1 91 ? -11.010 -4.693 10.444 1.00 97.44 91 TYR A C 1
ATOM 711 O O . TYR A 1 91 ? -11.187 -3.558 10.871 1.00 97.44 91 TYR A O 1
ATOM 719 N N . LEU A 1 92 ? -11.864 -5.254 9.586 1.00 96.69 92 LEU A N 1
ATOM 720 C CA . LEU A 1 92 ? -13.096 -4.584 9.179 1.00 96.69 92 LEU A CA 1
ATOM 721 C C . LEU A 1 92 ? -14.081 -4.539 10.351 1.00 96.69 92 LEU A C 1
ATOM 723 O O . LEU A 1 92 ? -14.395 -5.562 10.964 1.00 96.69 92 LEU A O 1
ATOM 727 N N . VAL A 1 93 ? -14.588 -3.341 10.641 1.00 93.94 93 VAL A N 1
ATOM 728 C CA . VAL A 1 93 ? -15.693 -3.160 11.589 1.00 93.94 93 VAL A CA 1
ATOM 729 C C . VAL A 1 93 ? -16.978 -3.653 10.922 1.00 93.94 93 VAL A C 1
ATOM 731 O O . VAL A 1 93 ? -17.255 -3.296 9.775 1.00 93.94 93 VAL A O 1
ATOM 734 N N . LYS A 1 94 ? -17.718 -4.516 11.625 1.00 74.81 94 LYS A N 1
ATOM 735 C CA . LYS A 1 94 ? -19.007 -5.062 11.180 1.00 74.81 94 LYS A CA 1
ATOM 736 C C . LYS A 1 94 ? -20.158 -4.121 11.495 1.00 74.81 94 LYS A C 1
ATOM 738 O O . LYS A 1 94 ? -20.117 -3.514 12.587 1.00 74.81 94 LYS A O 1
#

Foldseek 3Di:
DLVVVVCQQCPDPPPDDGNLVVQLVVQLVVVVVCCVVLQWPPPDPSSVVSNVVSVQLVVLVSVCVVDVPRDSVVSVVCCVVPPVCVVRVVTGHD

Organism: NCBI:txid575599

Secondary structure (DSSP, 8-state):
-HHHHHHHHH--GGGSPPHHHHHHHHHHHHHHHHHHTTSB-TT--HHHHHHHHHHHHHHHHHHHHH-TT--HHHHHHHHIIIIIHHHHGGGB--

Sequence (94 aa):
MVRSWLRFILDPSNGQIGKFENDRRGIERLLQGLVDHQRLTASTPVATIANLLTVELYGILVAWGVDDQASPEQRLRDYCDVALGSMLAPYLVK

Radius of gyration: 15.16 Å; chains: 1; bounding box: 37×30×38 Å